Protein AF-A0A7C8ISP7-F1 (afdb_monomer_lite)

Structure (mmCIF, N/CA/C/O backbone):
data_AF-A0A7C8ISP7-F1
#
_entry.id   AF-A0A7C8ISP7-F1
#
loop_
_atom_site.group_PDB
_atom_site.id
_atom_site.type_symbol
_atom_site.label_atom_id
_atom_site.label_alt_id
_atom_site.label_comp_id
_atom_site.label_asym_id
_atom_site.label_entity_id
_atom_site.label_seq_id
_atom_site.pdbx_PDB_ins_code
_atom_site.Cartn_x
_atom_site.Cartn_y
_atom_site.Cartn_z
_atom_site.occupancy
_atom_site.B_iso_or_equiv
_atom_site.auth_seq_id
_atom_site.auth_comp_id
_atom_site.auth_asym_id
_atom_site.auth_atom_id
_atom_site.pdbx_PDB_model_num
ATOM 1 N N . MET A 1 1 ? -30.463 -25.834 41.041 1.00 37.44 1 MET A N 1
ATOM 2 C CA . MET A 1 1 ? -30.006 -24.446 40.821 1.00 37.44 1 MET A CA 1
ATOM 3 C C . MET A 1 1 ? -28.923 -24.501 39.756 1.00 37.44 1 MET A C 1
ATOM 5 O O . MET A 1 1 ? -27.847 -24.995 40.052 1.00 37.44 1 MET A O 1
ATOM 9 N N . ASN A 1 2 ? -29.231 -24.112 38.517 1.00 37.12 2 ASN A N 1
ATOM 10 C CA . ASN A 1 2 ? -28.239 -24.025 37.442 1.00 37.12 2 ASN A CA 1
ATOM 11 C C . ASN A 1 2 ? -27.673 -22.607 37.447 1.00 37.12 2 ASN A C 1
ATOM 13 O O . ASN A 1 2 ? -28.411 -21.654 37.207 1.00 37.12 2 ASN A O 1
ATOM 17 N N . THR A 1 3 ? -26.386 -22.460 37.740 1.00 44.91 3 THR A N 1
ATOM 18 C CA . THR A 1 3 ? -25.668 -21.214 37.475 1.00 44.91 3 THR A CA 1
ATOM 19 C C . THR A 1 3 ? -25.408 -21.125 35.967 1.00 44.91 3 THR A C 1
ATOM 21 O O . THR A 1 3 ? -24.954 -22.104 35.371 1.00 44.91 3 THR A O 1
ATOM 24 N N . PRO A 1 4 ? -25.715 -20.001 35.299 1.00 45.38 4 PRO A N 1
ATOM 25 C CA . PRO A 1 4 ? -25.312 -19.832 33.912 1.00 45.38 4 PRO A CA 1
ATOM 26 C C . PRO A 1 4 ? -23.785 -19.698 33.852 1.00 45.38 4 PRO A C 1
ATOM 28 O O . PRO A 1 4 ? -23.201 -18.875 34.557 1.00 45.38 4 PRO A O 1
ATOM 31 N N . SER A 1 5 ? -23.137 -20.513 33.015 1.00 44.84 5 SER A N 1
ATOM 32 C CA . SER A 1 5 ? -21.724 -20.348 32.665 1.00 44.84 5 SER A CA 1
ATOM 33 C C . SER A 1 5 ? -21.491 -18.937 32.107 1.00 44.84 5 SER A C 1
ATOM 35 O O . SER A 1 5 ? -22.327 -18.457 31.332 1.00 44.84 5 SER A O 1
ATOM 37 N N . PRO A 1 6 ? -20.381 -18.262 32.459 1.00 44.62 6 PRO A N 1
ATOM 38 C CA . PRO A 1 6 ? -20.069 -16.960 31.892 1.00 44.62 6 PRO A CA 1
ATOM 39 C C . PRO A 1 6 ? -19.916 -17.126 30.380 1.00 44.62 6 PRO A C 1
ATOM 41 O O . PRO A 1 6 ? -19.050 -17.863 29.906 1.00 44.62 6 PRO A O 1
ATOM 44 N N . LYS A 1 7 ? -20.792 -16.470 29.610 1.00 41.41 7 LYS A N 1
ATOM 45 C CA . LYS A 1 7 ? -20.574 -16.307 28.175 1.00 41.41 7 LYS A CA 1
ATOM 46 C C . LYS A 1 7 ? -19.272 -15.529 28.046 1.00 41.41 7 LYS A C 1
ATOM 48 O O . LYS A 1 7 ? -19.203 -14.402 28.525 1.00 41.41 7 LYS A O 1
ATOM 53 N N . ALA A 1 8 ? -18.248 -16.142 27.460 1.00 41.53 8 ALA A N 1
ATOM 54 C CA . ALA A 1 8 ? -17.069 -15.413 27.032 1.00 41.53 8 ALA A CA 1
ATOM 55 C C . ALA A 1 8 ? -17.559 -14.305 26.095 1.00 41.53 8 ALA A C 1
ATOM 57 O O . ALA A 1 8 ? -18.023 -14.572 24.986 1.00 41.53 8 ALA A O 1
ATOM 58 N N . GLU A 1 9 ? -17.565 -13.075 26.594 1.00 41.84 9 GLU A N 1
ATOM 59 C CA . GLU A 1 9 ? -17.859 -11.892 25.810 1.00 41.84 9 GLU A CA 1
ATOM 60 C C . GLU A 1 9 ? -16.671 -11.737 24.861 1.00 41.84 9 GLU A C 1
ATOM 62 O O . GLU A 1 9 ? -15.600 -11.257 25.234 1.00 41.84 9 GLU A O 1
ATOM 67 N N . VAL A 1 10 ? -16.800 -12.293 23.654 1.00 49.78 10 VAL A N 1
ATOM 68 C CA . VAL A 1 10 ? -15.778 -12.165 22.619 1.00 49.78 10 VAL A CA 1
ATOM 69 C C . VAL A 1 10 ? -15.838 -10.723 22.130 1.00 49.78 10 VAL A C 1
ATOM 71 O O . VAL A 1 10 ? -16.494 -10.410 21.136 1.00 49.78 10 VAL A O 1
ATOM 74 N N . ASN A 1 11 ? -15.162 -9.836 22.858 1.00 48.41 11 ASN A N 1
ATOM 75 C CA . ASN A 1 11 ? -14.875 -8.473 22.435 1.00 48.41 11 ASN A CA 1
ATOM 76 C C . ASN A 1 11 ? -13.935 -8.550 21.234 1.00 48.41 11 ASN A C 1
ATOM 78 O O . ASN A 1 11 ? -12.714 -8.484 21.347 1.00 48.41 11 ASN A O 1
ATOM 82 N N . SER A 1 12 ? -14.534 -8.778 20.071 1.00 55.75 12 SER A N 1
ATOM 83 C CA . SER A 1 12 ? -13.832 -8.926 18.807 1.00 55.75 12 SER A CA 1
ATOM 84 C C . SER A 1 12 ? -13.167 -7.588 18.483 1.00 55.75 12 SER A C 1
ATOM 86 O O . SER A 1 12 ? -13.840 -6.559 18.408 1.00 55.75 12 SER A O 1
ATOM 88 N N . THR A 1 13 ? -11.843 -7.582 18.348 1.00 55.84 13 THR A N 1
ATOM 89 C CA . THR A 1 13 ? -11.055 -6.420 17.925 1.00 55.84 13 THR A CA 1
ATOM 90 C C . THR A 1 13 ? -10.719 -6.555 16.447 1.00 55.84 13 THR A C 1
ATOM 92 O O . THR A 1 13 ? -10.469 -7.652 15.949 1.00 55.84 13 THR A O 1
ATOM 95 N N . ALA A 1 14 ? -10.733 -5.445 15.715 1.00 62.66 14 ALA A N 1
ATOM 96 C CA . ALA A 1 14 ? -10.334 -5.444 14.311 1.00 62.66 14 ALA A CA 1
ATOM 97 C C . ALA A 1 14 ? -8.834 -5.128 14.187 1.00 62.66 14 ALA A C 1
ATOM 99 O O . ALA A 1 14 ? -8.313 -4.296 14.924 1.00 62.66 14 ALA A O 1
ATOM 100 N N . SER A 1 15 ? -8.124 -5.777 13.262 1.00 66.62 15 SER A N 1
ATOM 101 C CA . SER A 1 15 ? -6.686 -5.544 13.081 1.00 66.62 15 SER A CA 1
ATOM 102 C C . SER A 1 15 ? -6.397 -4.600 11.913 1.00 66.62 15 SER A C 1
ATOM 104 O O . SER A 1 15 ? -7.040 -4.683 10.864 1.00 66.62 15 SER A O 1
ATOM 106 N N . ILE A 1 16 ? -5.424 -3.706 12.099 1.00 73.06 16 ILE A N 1
ATOM 107 C CA . ILE A 1 16 ? -4.870 -2.828 11.063 1.00 73.06 16 ILE A CA 1
ATOM 108 C C . ILE A 1 16 ? -3.403 -3.221 10.852 1.00 73.06 16 ILE A C 1
ATOM 110 O O . ILE A 1 16 ? -2.608 -3.067 11.783 1.00 73.06 16 ILE A O 1
ATOM 114 N N . PRO A 1 17 ? -3.016 -3.757 9.682 1.00 71.25 17 PRO A N 1
ATOM 115 C CA . PRO A 1 17 ? -1.617 -4.053 9.400 1.00 71.25 17 PRO A CA 1
ATOM 116 C C . PRO A 1 17 ? -0.795 -2.759 9.371 1.00 71.25 17 PRO A C 1
ATOM 118 O O . PRO A 1 17 ? -1.121 -1.816 8.652 1.00 71.25 17 PRO A O 1
ATOM 121 N N . ALA A 1 18 ? 0.288 -2.729 10.148 1.00 82.62 18 ALA A N 1
ATOM 122 C CA . ALA A 1 18 ? 1.250 -1.623 10.181 1.00 82.62 18 ALA A CA 1
ATOM 123 C C . ALA A 1 18 ? 2.382 -1.798 9.148 1.00 82.62 18 ALA A C 1
ATOM 125 O O . ALA A 1 18 ? 3.506 -1.348 9.357 1.00 82.62 18 ALA A O 1
ATOM 126 N N . TYR A 1 19 ? 2.090 -2.482 8.042 1.00 84.62 19 TYR A N 1
ATOM 127 C CA . TYR A 1 19 ? 3.048 -2.836 7.003 1.00 84.62 19 TYR A CA 1
ATOM 128 C C . TYR A 1 19 ? 2.345 -2.971 5.646 1.00 84.62 19 TYR A C 1
ATOM 130 O O . TYR A 1 19 ? 1.117 -3.084 5.570 1.00 84.62 19 TYR A O 1
ATOM 138 N N . ALA A 1 20 ? 3.130 -2.969 4.574 1.00 92.00 20 ALA A N 1
ATOM 139 C CA . ALA A 1 20 ? 2.698 -3.293 3.226 1.00 92.00 20 ALA A CA 1
ATOM 140 C C . ALA A 1 20 ? 3.239 -4.648 2.778 1.00 92.00 20 ALA A C 1
ATOM 142 O O . ALA A 1 20 ? 4.326 -5.057 3.182 1.00 92.00 20 ALA A O 1
ATOM 143 N N . ARG A 1 21 ? 2.520 -5.305 1.868 1.00 92.62 21 ARG A N 1
ATOM 144 C CA . ARG A 1 21 ? 3.005 -6.499 1.166 1.00 92.62 21 ARG A CA 1
ATOM 145 C C . ARG A 1 21 ? 3.171 -6.197 -0.314 1.00 92.62 21 ARG A C 1
ATOM 147 O O . ARG A 1 21 ? 2.259 -5.647 -0.928 1.00 92.62 21 ARG A O 1
ATOM 154 N N 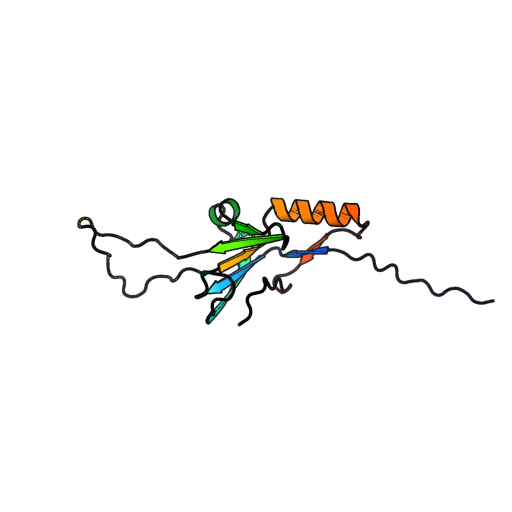. SER A 1 22 ? 4.319 -6.557 -0.874 1.00 93.06 22 SER A N 1
ATOM 155 C CA . SER A 1 22 ? 4.627 -6.410 -2.296 1.00 93.06 22 SER A CA 1
ATOM 156 C C . SER A 1 22 ? 4.609 -7.748 -3.029 1.00 93.06 22 SER A C 1
ATOM 158 O O . SER A 1 22 ? 4.881 -8.785 -2.426 1.00 93.06 22 SER A O 1
ATOM 160 N N . PHE A 1 23 ? 4.274 -7.710 -4.318 1.00 92.94 23 PHE A N 1
ATOM 161 C CA . PHE A 1 23 ? 4.124 -8.869 -5.196 1.00 92.94 23 PHE A CA 1
ATOM 162 C C . PHE A 1 23 ? 4.896 -8.612 -6.493 1.00 92.94 23 PHE A C 1
ATOM 164 O O . PHE A 1 23 ? 4.385 -8.017 -7.448 1.00 92.94 23 PHE A O 1
ATOM 171 N N . SER A 1 24 ? 6.156 -9.042 -6.519 1.00 91.44 24 SER A N 1
ATOM 172 C CA . SER A 1 24 ? 7.062 -8.757 -7.630 1.00 91.44 24 SER A CA 1
ATOM 173 C C . SER A 1 24 ? 6.627 -9.481 -8.901 1.00 91.44 24 SER A C 1
ATOM 175 O O . SER A 1 24 ? 6.390 -10.689 -8.907 1.00 91.44 24 SER A O 1
ATOM 177 N N . GLY A 1 25 ? 6.576 -8.737 -10.005 1.00 87.75 25 GLY A N 1
ATOM 178 C CA . GLY A 1 25 ? 6.163 -9.249 -11.314 1.00 87.75 25 GLY A CA 1
ATOM 179 C C . GLY A 1 25 ? 4.686 -9.045 -11.639 1.00 87.75 25 GLY A C 1
ATOM 180 O O . GLY A 1 25 ? 4.357 -9.005 -12.821 1.00 87.75 25 GLY A O 1
ATOM 181 N N . ALA A 1 26 ? 3.835 -8.823 -10.635 1.00 89.94 26 ALA A N 1
ATOM 182 C CA . ALA A 1 26 ? 2.438 -8.472 -10.849 1.00 89.94 26 ALA A CA 1
ATOM 183 C C . ALA A 1 26 ? 2.274 -6.949 -10.937 1.00 89.94 26 ALA A C 1
ATOM 185 O O . ALA A 1 26 ? 2.763 -6.206 -10.086 1.00 89.94 26 ALA A O 1
ATOM 186 N N . CYS A 1 27 ? 1.546 -6.483 -11.948 1.00 87.00 27 CYS A N 1
ATOM 187 C CA . CYS A 1 27 ? 1.144 -5.085 -12.121 1.00 87.00 27 CYS A CA 1
ATOM 188 C C . CYS A 1 27 ? -0.378 -4.914 -12.008 1.00 87.00 27 CYS A C 1
ATOM 190 O O . CYS A 1 27 ? -0.871 -3.788 -11.887 1.00 87.00 27 CYS A O 1
ATOM 192 N N . ARG A 1 28 ? -1.142 -6.013 -12.063 1.00 81.69 28 ARG A N 1
ATOM 193 C CA . ARG A 1 28 ? -2.606 -6.030 -11.947 1.00 81.69 28 ARG A CA 1
ATOM 194 C C . ARG A 1 28 ? -3.093 -7.192 -11.066 1.00 81.69 28 ARG A C 1
ATOM 196 O O . ARG A 1 28 ? -2.436 -8.227 -11.002 1.00 81.69 28 ARG A O 1
ATOM 203 N N . PRO A 1 29 ? -4.252 -7.050 -10.398 1.00 75.19 29 PRO A N 1
ATOM 204 C CA . PRO A 1 29 ? -4.876 -8.167 -9.695 1.00 75.19 29 PRO A CA 1
ATOM 205 C C . PRO A 1 29 ? -5.108 -9.359 -10.631 1.00 75.19 29 PRO A C 1
ATOM 207 O O . PRO A 1 29 ? -5.581 -9.172 -11.753 1.00 75.19 29 PRO A O 1
ATOM 210 N N . GLY A 1 30 ? -4.789 -10.563 -10.154 1.00 80.12 30 GLY A N 1
ATOM 211 C CA . GLY A 1 30 ? -4.902 -11.812 -10.917 1.00 80.12 30 GLY A CA 1
ATOM 212 C C . GLY A 1 30 ? -3.736 -12.098 -11.869 1.00 80.12 30 GLY A C 1
ATOM 213 O O . GLY A 1 30 ? -3.766 -13.110 -12.559 1.00 80.12 30 GLY A O 1
ATOM 214 N N . GLU A 1 31 ? -2.718 -11.234 -11.932 1.00 84.44 31 GLU A N 1
ATOM 215 C CA . GLU A 1 31 ? -1.468 -11.565 -12.623 1.00 84.44 31 GLU A CA 1
ATOM 216 C C . GLU A 1 31 ? -0.561 -12.428 -11.733 1.00 84.44 31 GLU A C 1
ATOM 218 O O . GLU A 1 31 ? -0.532 -12.230 -10.512 1.00 84.44 31 GLU A O 1
ATOM 223 N N . PRO A 1 32 ? 0.220 -13.350 -12.326 1.00 88.50 32 PRO A N 1
ATOM 224 C CA . PRO A 1 32 ? 1.198 -14.121 -11.578 1.00 88.50 32 PRO A CA 1
ATOM 225 C C . PRO A 1 32 ? 2.302 -13.212 -11.026 1.00 88.50 32 PRO A C 1
ATOM 227 O O . PRO A 1 32 ? 2.733 -12.250 -11.665 1.00 88.50 32 PRO A O 1
ATOM 230 N N . PHE A 1 33 ? 2.808 -13.570 -9.852 1.00 88.88 33 PHE A N 1
ATOM 231 C CA . PHE A 1 33 ? 3.985 -12.970 -9.229 1.00 88.88 33 PHE A CA 1
ATOM 232 C C . PHE A 1 33 ? 5.016 -14.064 -8.949 1.00 88.88 33 PHE A C 1
ATOM 234 O O . PHE A 1 33 ? 4.679 -15.244 -8.865 1.00 88.88 33 PHE A O 1
ATOM 241 N N . TYR A 1 34 ? 6.283 -13.680 -8.829 1.00 89.06 34 TYR A N 1
ATOM 242 C CA . TYR A 1 34 ? 7.378 -14.627 -8.588 1.00 89.06 34 TYR A CA 1
ATOM 243 C C . TYR A 1 34 ? 8.071 -14.424 -7.240 1.00 89.06 34 TYR A C 1
ATOM 245 O O . TYR A 1 34 ? 8.914 -15.236 -6.873 1.00 89.06 34 TYR A O 1
ATOM 253 N N . ASP A 1 35 ? 7.749 -13.345 -6.525 1.00 90.00 35 ASP A N 1
ATOM 254 C CA . ASP A 1 35 ? 8.314 -13.062 -5.208 1.00 90.00 35 ASP A CA 1
ATOM 255 C C . ASP A 1 35 ? 7.373 -12.177 -4.384 1.00 90.00 35 ASP A C 1
ATOM 257 O O . ASP A 1 35 ? 6.564 -11.427 -4.947 1.00 90.00 35 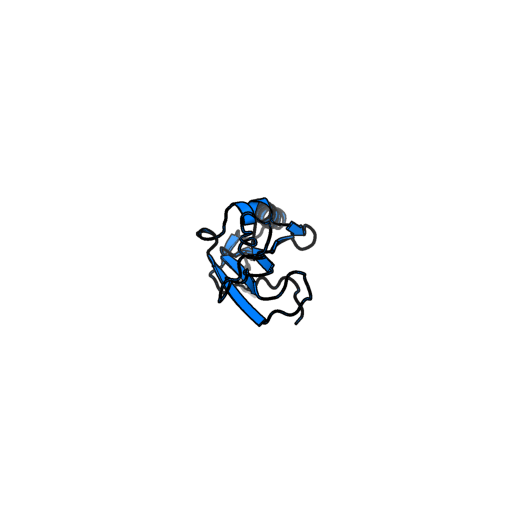ASP A O 1
ATOM 261 N N . THR A 1 36 ? 7.499 -12.247 -3.062 1.00 92.25 36 THR A N 1
ATOM 262 C CA . THR A 1 36 ? 6.747 -11.413 -2.122 1.00 92.25 36 THR A CA 1
ATOM 263 C C . THR A 1 36 ? 7.646 -10.863 -1.039 1.00 92.25 36 THR A C 1
ATOM 265 O O . THR A 1 36 ? 8.482 -11.584 -0.510 1.00 92.25 36 THR A O 1
ATOM 268 N N . ASP A 1 37 ? 7.389 -9.625 -0.646 1.00 92.31 37 ASP A N 1
ATOM 269 C CA . ASP A 1 37 ? 8.189 -8.921 0.354 1.00 92.31 37 ASP A CA 1
ATOM 270 C C . ASP A 1 37 ? 7.275 -8.129 1.287 1.00 92.31 37 ASP A C 1
ATOM 272 O O . ASP A 1 37 ? 6.183 -7.709 0.883 1.00 92.31 37 ASP A O 1
ATOM 276 N N . GLU A 1 38 ? 7.735 -7.872 2.505 1.00 93.06 38 GLU A N 1
ATOM 277 C CA . GLU A 1 38 ? 7.065 -6.989 3.461 1.00 93.06 38 GLU A CA 1
ATOM 278 C C . GLU A 1 38 ? 7.837 -5.675 3.596 1.00 93.06 38 GLU A C 1
ATOM 280 O O . GLU A 1 38 ? 9.061 -5.636 3.488 1.00 93.06 38 GLU A O 1
ATOM 285 N N . ILE A 1 39 ? 7.106 -4.576 3.770 1.00 92.25 39 ILE A N 1
ATOM 286 C CA . ILE A 1 39 ? 7.666 -3.231 3.911 1.00 92.25 39 ILE A CA 1
ATOM 287 C C . ILE A 1 39 ? 7.013 -2.604 5.131 1.00 92.25 39 ILE A C 1
ATOM 289 O O . ILE A 1 39 ? 5.784 -2.508 5.180 1.00 92.25 39 ILE A O 1
ATOM 293 N N . ASP A 1 40 ? 7.806 -2.159 6.099 1.00 89.88 40 ASP A N 1
ATOM 294 C CA . ASP A 1 40 ? 7.266 -1.428 7.237 1.00 89.88 40 ASP A CA 1
ATOM 295 C C . ASP A 1 40 ? 6.556 -0.159 6.762 1.00 89.88 40 ASP A C 1
ATOM 297 O O . ASP A 1 40 ? 6.989 0.515 5.826 1.00 89.88 40 ASP A O 1
ATOM 301 N N . TYR A 1 41 ? 5.450 0.199 7.415 1.00 87.06 41 TYR A N 1
ATOM 302 C CA . TYR A 1 41 ? 4.680 1.372 6.999 1.00 87.06 41 TYR A CA 1
ATOM 303 C C . TYR A 1 41 ? 5.510 2.666 7.054 1.00 87.06 41 TYR A C 1
ATOM 305 O O . TYR A 1 41 ? 5.323 3.555 6.226 1.00 87.06 41 TYR A O 1
ATOM 313 N N . SER A 1 42 ? 6.454 2.753 7.996 1.00 89.50 42 SER A N 1
ATOM 314 C CA . SER A 1 42 ? 7.395 3.874 8.131 1.00 89.50 42 SER A CA 1
ATOM 315 C C . SER A 1 42 ? 8.376 3.996 6.960 1.00 89.50 42 SER A C 1
ATOM 317 O O . SER A 1 42 ? 8.881 5.089 6.714 1.00 89.50 42 SER A O 1
ATOM 319 N N . ASP A 1 43 ? 8.613 2.902 6.232 1.00 92.56 43 ASP A N 1
ATOM 320 C CA . ASP A 1 43 ? 9.520 2.849 5.083 1.00 92.56 43 ASP A CA 1
ATOM 321 C C . ASP A 1 43 ? 8.788 3.059 3.748 1.00 92.56 43 ASP A C 1
ATOM 323 O O . ASP A 1 43 ? 9.418 3.136 2.688 1.00 92.56 43 ASP A O 1
ATOM 327 N N . LEU A 1 44 ? 7.453 3.168 3.766 1.00 91.12 44 LEU A N 1
ATOM 328 C CA . LEU A 1 44 ? 6.680 3.426 2.558 1.00 91.12 44 LEU A CA 1
ATOM 329 C C . LEU A 1 44 ? 6.928 4.846 2.038 1.00 91.12 44 LEU A C 1
ATOM 331 O O . LEU A 1 44 ? 6.750 5.824 2.772 1.00 91.12 44 LEU A O 1
ATOM 335 N N . PRO A 1 45 ? 7.235 5.004 0.738 1.00 93.12 45 PRO A N 1
ATOM 336 C CA . PRO A 1 45 ? 7.280 6.318 0.124 1.00 93.12 45 PRO A CA 1
ATOM 337 C C . PRO A 1 45 ? 5.939 7.039 0.274 1.00 93.12 45 PRO A C 1
ATOM 339 O O . PRO A 1 45 ? 4.881 6.510 -0.071 1.00 93.12 45 PRO A O 1
ATOM 342 N N . GLN A 1 46 ? 5.983 8.296 0.716 1.00 91.50 46 GLN A N 1
ATOM 343 C CA . GLN A 1 46 ? 4.773 9.101 0.893 1.00 91.50 46 GLN A CA 1
ATOM 344 C C . GLN A 1 46 ? 3.961 9.234 -0.408 1.00 91.50 46 GLN A C 1
ATOM 346 O O . GLN A 1 46 ? 2.730 9.289 -0.361 1.00 91.50 46 GLN A O 1
ATOM 351 N N . SER A 1 47 ? 4.633 9.252 -1.565 1.00 93.31 47 SER A N 1
ATOM 352 C CA . SER A 1 47 ? 3.983 9.274 -2.880 1.00 93.31 47 SER A CA 1
ATOM 353 C C . SER A 1 47 ? 3.130 8.031 -3.121 1.00 93.31 47 SER A C 1
ATOM 355 O O . SER A 1 47 ? 2.019 8.156 -3.627 1.00 93.31 47 SER A O 1
ATOM 357 N N . TRP A 1 48 ? 3.574 6.849 -2.683 1.00 94.25 48 TRP A N 1
ATOM 358 C CA . TRP A 1 48 ? 2.794 5.618 -2.827 1.00 94.25 48 TRP A CA 1
ATOM 359 C C . TRP A 1 48 ? 1.492 5.706 -2.038 1.00 94.25 48 TRP A C 1
ATOM 361 O O . TRP A 1 48 ? 0.444 5.323 -2.546 1.00 94.25 48 TRP A O 1
ATOM 371 N N . ILE A 1 49 ? 1.534 6.272 -0.826 1.00 91.50 49 ILE A N 1
ATOM 372 C CA . ILE A 1 49 ? 0.350 6.467 0.023 1.00 91.50 49 ILE A CA 1
ATOM 373 C C . ILE A 1 49 ? -0.640 7.447 -0.619 1.00 91.50 49 ILE A C 1
ATOM 375 O O . ILE A 1 49 ? -1.851 7.234 -0.557 1.00 91.50 49 ILE A O 1
ATOM 379 N N . GLN A 1 50 ? -0.138 8.523 -1.226 1.00 92.38 50 GLN A N 1
ATOM 380 C CA . GLN A 1 50 ? -0.966 9.555 -1.856 1.00 92.38 50 GLN A CA 1
ATOM 381 C C . GLN A 1 50 ? -1.600 9.086 -3.169 1.00 92.38 50 GLN A C 1
ATOM 383 O O . GLN A 1 50 ? -2.752 9.417 -3.447 1.00 92.38 50 GLN A O 1
ATOM 388 N N . GLU A 1 51 ? -0.861 8.313 -3.960 1.00 93.62 51 GLU A N 1
ATOM 389 C CA . GLU A 1 51 ? -1.273 7.828 -5.281 1.00 93.62 51 GLU A CA 1
ATOM 390 C C . GLU A 1 51 ? -1.936 6.444 -5.230 1.00 93.62 51 GLU A C 1
ATOM 392 O O . GLU A 1 51 ? -2.327 5.897 -6.264 1.00 93.62 51 GLU A O 1
ATOM 397 N N . ALA A 1 52 ? -2.075 5.865 -4.034 1.00 92.81 52 ALA A N 1
ATOM 398 C CA . ALA A 1 52 ? -2.688 4.564 -3.843 1.00 92.81 52 ALA A CA 1
ATOM 399 C C . ALA A 1 52 ? -4.096 4.528 -4.447 1.00 92.81 52 ALA A C 1
ATOM 401 O O . ALA A 1 52 ? -4.976 5.340 -4.136 1.00 92.81 52 ALA A O 1
ATOM 402 N N . ARG A 1 53 ? -4.345 3.516 -5.274 1.00 92.69 53 ARG A N 1
ATOM 403 C CA . ARG A 1 53 ? -5.687 3.210 -5.750 1.00 92.69 53 ARG A CA 1
ATOM 404 C C . ARG A 1 53 ? -6.460 2.546 -4.621 1.00 92.69 53 ARG A C 1
ATOM 406 O O . ARG A 1 53 ? -6.050 1.502 -4.126 1.00 92.69 53 ARG A O 1
ATOM 413 N N . ILE A 1 54 ? -7.599 3.129 -4.262 1.00 90.19 54 ILE A N 1
ATOM 414 C CA . ILE A 1 54 ? -8.499 2.595 -3.239 1.00 90.19 54 ILE A CA 1
ATOM 415 C C . ILE A 1 54 ? -9.635 1.830 -3.918 1.00 90.19 54 ILE A C 1
ATOM 417 O O . ILE A 1 54 ? -10.367 2.392 -4.736 1.00 90.19 54 ILE A O 1
ATOM 421 N N . ASP A 1 55 ? -9.818 0.572 -3.534 1.00 86.12 55 ASP A N 1
ATOM 422 C CA . ASP A 1 55 ? -11.043 -0.178 -3.772 1.00 86.12 55 ASP A CA 1
ATOM 423 C C . ASP A 1 55 ? -11.947 -0.071 -2.537 1.00 86.12 55 ASP A C 1
ATOM 425 O O . ASP A 1 55 ? -11.759 -0.744 -1.521 1.00 86.12 55 ASP A O 1
ATOM 429 N N . ALA A 1 56 ? -12.952 0.801 -2.625 1.00 81.75 56 ALA A N 1
ATOM 430 C CA . ALA A 1 56 ? -13.888 1.043 -1.532 1.00 81.75 56 ALA A CA 1
ATOM 431 C C . ALA A 1 56 ? -14.805 -0.157 -1.236 1.00 81.75 56 ALA A C 1
ATOM 433 O O . ALA A 1 56 ? -15.343 -0.233 -0.136 1.00 81.75 56 ALA A O 1
ATOM 434 N N . ARG A 1 57 ? -14.996 -1.082 -2.190 1.00 81.69 57 ARG A N 1
ATOM 435 C CA . ARG A 1 57 ? -15.825 -2.280 -1.974 1.00 81.69 57 ARG A CA 1
ATOM 436 C C . ARG A 1 57 ? -15.101 -3.287 -1.095 1.00 81.69 57 ARG A C 1
ATOM 438 O O . ARG A 1 57 ? -15.724 -3.911 -0.246 1.00 81.69 57 ARG A O 1
ATOM 445 N N . LEU A 1 58 ? -13.793 -3.417 -1.302 1.00 79.56 58 LEU A N 1
ATOM 446 C CA . LEU A 1 58 ? -12.934 -4.323 -0.541 1.00 79.56 58 LEU A CA 1
ATOM 447 C C . LEU A 1 58 ? -12.315 -3.659 0.695 1.00 79.56 58 LEU A C 1
ATOM 449 O O . LEU A 1 58 ? -11.699 -4.345 1.504 1.00 79.56 58 LEU A O 1
ATOM 453 N N . CYS A 1 59 ? -12.469 -2.338 0.842 1.00 81.50 59 CYS A N 1
ATOM 454 C CA . CYS A 1 59 ? -11.766 -1.538 1.846 1.00 81.50 59 CYS A CA 1
ATOM 455 C C . CYS A 1 59 ? -10.247 -1.809 1.817 1.00 81.50 59 CYS A C 1
ATOM 457 O O . CYS A 1 59 ? -9.609 -1.969 2.860 1.00 81.50 59 CYS A O 1
ATOM 459 N N . ALA A 1 60 ? -9.693 -1.877 0.602 1.00 84.75 60 ALA A N 1
ATOM 460 C CA . ALA A 1 60 ? -8.290 -2.176 0.335 1.00 84.75 60 ALA A CA 1
ATOM 461 C C . ALA A 1 60 ? -7.668 -1.104 -0.569 1.00 84.75 60 ALA A C 1
ATOM 463 O O . ALA A 1 60 ? -8.353 -0.493 -1.393 1.00 84.75 60 ALA A O 1
ATOM 464 N N . ALA A 1 61 ? -6.365 -0.878 -0.422 1.00 91.38 61 ALA A N 1
ATOM 465 C CA . ALA A 1 61 ? -5.614 0.055 -1.244 1.00 91.38 61 ALA A CA 1
ATOM 466 C C . ALA A 1 61 ? -4.325 -0.586 -1.731 1.00 91.38 61 ALA A C 1
ATOM 468 O O . ALA A 1 61 ? -3.727 -1.437 -1.070 1.00 91.38 61 ALA A O 1
ATOM 469 N N . SER A 1 62 ? -3.919 -0.158 -2.917 1.00 92.94 62 SER A N 1
ATOM 470 C CA . SER A 1 62 ? -2.726 -0.668 -3.567 1.00 92.94 62 SER A CA 1
ATOM 471 C C . SER A 1 62 ? -2.040 0.402 -4.399 1.00 92.94 62 SER A C 1
ATOM 473 O O . SER A 1 62 ? -2.708 1.242 -5.007 1.00 92.94 62 SER A O 1
ATOM 475 N N . TYR A 1 63 ? -0.725 0.305 -4.506 1.00 94.25 63 TYR A N 1
ATOM 476 C CA . TYR A 1 63 ? 0.106 1.060 -5.437 1.00 94.25 63 TYR A CA 1
ATOM 477 C C . TYR A 1 63 ? 0.841 0.091 -6.372 1.00 94.25 63 TYR A C 1
ATOM 479 O O . TYR A 1 63 ? 1.048 -1.062 -6.005 1.00 94.25 63 TYR A O 1
ATOM 487 N N . VAL A 1 64 ? 1.226 0.530 -7.573 1.00 94.56 64 VAL A N 1
ATOM 488 C CA . VAL A 1 64 ? 2.062 -0.277 -8.478 1.00 94.56 64 VAL A CA 1
ATOM 489 C C . VAL A 1 64 ? 3.412 0.400 -8.636 1.00 94.56 64 VAL A C 1
ATOM 491 O O . VAL A 1 64 ? 3.507 1.465 -9.244 1.00 94.56 64 VAL A O 1
ATOM 494 N N . ASP A 1 65 ? 4.455 -0.235 -8.112 1.00 93.31 65 ASP A N 1
ATOM 495 C CA . ASP A 1 65 ? 5.832 0.206 -8.277 1.00 93.31 65 ASP A CA 1
ATOM 496 C C . ASP A 1 65 ? 6.467 -0.443 -9.510 1.00 93.31 65 ASP A C 1
ATOM 498 O O . ASP A 1 65 ? 6.817 -1.627 -9.518 1.00 93.31 65 ASP A O 1
ATOM 502 N N . TYR A 1 66 ? 6.656 0.363 -10.553 1.00 89.75 66 TYR A N 1
ATOM 503 C CA . TYR A 1 66 ? 7.351 -0.037 -11.779 1.00 89.75 66 TYR A CA 1
ATOM 504 C C . TYR A 1 66 ? 8.881 0.061 -11.664 1.00 89.75 66 TYR A C 1
ATOM 506 O O . TYR A 1 66 ? 9.597 -0.338 -12.588 1.00 89.75 66 TYR A O 1
ATOM 514 N N . GLY A 1 67 ? 9.394 0.569 -10.541 1.00 87.69 67 GLY A N 1
ATOM 515 C CA . GLY A 1 67 ? 10.807 0.834 -10.334 1.00 87.69 67 GLY A CA 1
ATOM 516 C C . GLY A 1 67 ? 11.268 2.132 -11.006 1.00 87.69 67 GLY A C 1
ATOM 517 O O . GLY A 1 67 ? 10.465 2.927 -11.505 1.00 87.69 67 GLY A O 1
ATOM 518 N N . PRO A 1 68 ? 12.586 2.389 -11.026 1.00 82.38 68 PRO A N 1
ATOM 519 C CA . PRO A 1 68 ? 13.126 3.642 -11.527 1.00 82.38 68 PRO A CA 1
ATOM 520 C C . PRO A 1 68 ? 12.842 3.836 -13.021 1.00 82.38 68 PRO A C 1
ATOM 522 O O . PRO A 1 68 ? 13.067 2.949 -13.854 1.00 82.38 68 PRO 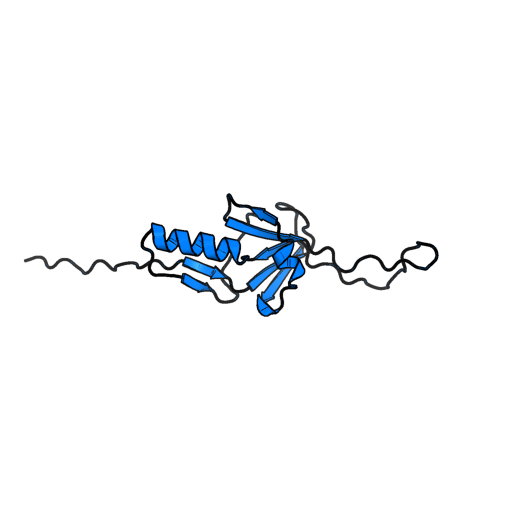A O 1
ATOM 525 N N . ALA A 1 69 ? 12.419 5.055 -13.364 1.00 79.50 69 ALA A N 1
ATOM 526 C CA . ALA A 1 69 ? 12.191 5.459 -14.742 1.00 79.50 69 ALA A CA 1
ATOM 527 C C . ALA A 1 69 ? 13.449 5.250 -15.608 1.00 79.50 69 ALA A C 1
ATOM 529 O O . ALA A 1 69 ? 14.586 5.342 -15.126 1.00 79.50 69 ALA A O 1
ATOM 530 N N . PRO A 1 70 ? 13.294 4.997 -16.918 1.00 76.62 70 PRO A N 1
ATOM 531 C CA . PRO A 1 70 ? 14.446 4.839 -17.776 1.00 76.62 70 PRO A CA 1
ATOM 532 C C . PRO A 1 70 ? 15.333 6.072 -17.849 1.00 76.62 70 PRO A C 1
ATOM 534 O O . PRO A 1 70 ? 14.919 7.116 -18.334 1.00 76.62 70 PRO A O 1
ATOM 537 N N . ILE A 1 71 ? 16.603 5.898 -17.470 1.00 80.12 71 ILE A N 1
ATOM 538 C CA . ILE A 1 71 ? 17.641 6.886 -17.760 1.00 80.12 71 ILE A CA 1
ATOM 539 C C . ILE A 1 71 ? 17.789 6.965 -19.282 1.00 80.12 71 ILE A C 1
ATOM 541 O O . ILE A 1 71 ? 18.251 6.017 -19.927 1.00 80.12 71 ILE A O 1
ATOM 545 N N . MET A 1 72 ? 17.371 8.092 -19.849 1.00 81.56 72 MET A N 1
ATOM 546 C CA . MET A 1 72 ? 17.580 8.444 -21.249 1.00 81.56 72 MET A CA 1
ATOM 547 C C . MET A 1 72 ? 18.910 9.192 -21.383 1.00 81.56 72 MET A C 1
ATOM 549 O O . MET A 1 72 ? 19.270 9.998 -20.526 1.00 81.56 72 MET A O 1
ATOM 553 N N . ASN A 1 73 ? 19.663 8.948 -22.453 1.00 82.50 73 ASN A N 1
ATOM 554 C CA . ASN A 1 73 ? 20.789 9.811 -22.806 1.00 82.50 73 ASN A CA 1
ATOM 555 C C . ASN A 1 73 ? 20.295 11.102 -23.494 1.00 82.50 73 ASN A C 1
ATOM 557 O O . ASN A 1 73 ? 19.136 11.199 -23.890 1.00 82.50 73 ASN A O 1
ATOM 561 N N . LYS A 1 74 ? 21.188 12.083 -23.703 1.00 84.19 74 LYS A N 1
ATOM 562 C CA . LYS A 1 74 ? 20.871 13.365 -24.380 1.00 84.19 74 LYS A CA 1
ATOM 563 C C . LYS A 1 74 ? 20.307 13.212 -25.808 1.00 84.19 74 LYS A C 1
ATOM 565 O O . LYS A 1 74 ? 19.832 14.184 -26.375 1.00 84.19 74 LYS A O 1
ATOM 570 N N . LYS A 1 75 ? 20.374 12.010 -26.392 1.00 85.62 75 LYS A N 1
ATOM 571 C CA . LYS A 1 75 ? 19.825 11.654 -27.710 1.00 85.62 75 LYS A CA 1
ATOM 572 C C . LYS A 1 75 ? 18.513 10.852 -27.607 1.00 85.62 75 LYS A C 1
ATOM 574 O O . LYS A 1 75 ? 18.104 10.245 -28.590 1.00 85.62 75 LYS A O 1
ATOM 579 N N . GLY A 1 76 ? 17.897 10.774 -26.424 1.00 80.69 76 GLY A N 1
ATOM 580 C CA . GLY A 1 76 ? 16.649 10.042 -26.182 1.00 80.69 76 GLY A CA 1
ATOM 581 C C . GLY A 1 76 ? 16.771 8.513 -26.202 1.00 80.69 76 GLY A C 1
ATOM 582 O O . GLY A 1 76 ? 15.760 7.822 -26.119 1.00 80.69 76 GLY A O 1
ATOM 583 N N . LYS A 1 77 ? 17.982 7.945 -26.301 1.00 78.06 77 LYS A N 1
ATOM 584 C CA . LYS A 1 77 ? 18.173 6.487 -26.238 1.00 78.06 77 LYS A CA 1
ATOM 585 C C . LYS A 1 77 ? 18.279 6.029 -24.786 1.00 78.06 77 LYS A C 1
ATOM 587 O O . LYS A 1 77 ? 18.986 6.651 -23.989 1.00 78.06 77 LYS A O 1
ATOM 592 N N . LYS A 1 78 ? 17.626 4.910 -24.458 1.00 75.06 78 LYS A N 1
ATOM 593 C CA . LYS A 1 78 ? 17.752 4.254 -23.149 1.00 75.06 78 LYS A CA 1
ATOM 594 C C . LYS A 1 78 ? 19.227 3.947 -22.884 1.00 75.06 78 LYS A C 1
ATOM 596 O O . LYS A 1 78 ? 19.874 3.281 -23.687 1.00 75.06 78 LYS A O 1
ATOM 601 N N . LYS A 1 79 ? 19.755 4.425 -21.757 1.00 75.19 79 LYS A N 1
ATOM 602 C CA . LYS A 1 79 ? 21.058 3.984 -21.262 1.00 75.19 79 LYS A CA 1
ATOM 603 C C . LYS A 1 79 ? 20.900 2.546 -20.777 1.00 75.19 79 LYS A C 1
ATOM 605 O O . LYS A 1 79 ? 20.114 2.276 -19.860 1.00 75.19 79 LYS A O 1
ATOM 610 N N . GLU A 1 80 ? 21.613 1.643 -21.434 1.00 64.69 80 GLU A N 1
ATOM 611 C CA . GLU A 1 80 ? 21.695 0.239 -21.058 1.00 64.69 80 GLU A CA 1
ATOM 612 C C . GLU A 1 80 ? 22.452 0.147 -19.726 1.00 64.69 80 GLU A C 1
ATOM 614 O O . GLU A 1 80 ? 23.570 0.646 -19.587 1.00 64.69 80 GLU A O 1
ATOM 619 N N . MET A 1 81 ? 21.797 -0.400 -18.706 1.00 65.69 81 MET A N 1
ATOM 620 C CA . MET A 1 81 ? 22.409 -0.699 -17.412 1.00 65.69 81 MET A CA 1
ATOM 621 C C . MET A 1 81 ? 22.502 -2.215 -17.302 1.00 65.69 81 MET A C 1
ATOM 623 O O . MET A 1 81 ? 21.529 -2.897 -17.610 1.00 65.69 81 MET A O 1
ATOM 627 N N . ARG A 1 82 ? 23.658 -2.725 -16.850 1.00 68.44 82 ARG A N 1
ATOM 628 C CA . ARG A 1 82 ? 23.945 -4.169 -16.737 1.00 68.44 82 ARG A CA 1
ATOM 629 C C . ARG A 1 82 ? 22.894 -4.937 -15.923 1.00 68.44 82 ARG A C 1
ATOM 631 O O . ARG A 1 82 ? 22.616 -6.084 -16.235 1.00 68.44 82 ARG A O 1
ATOM 638 N N . ALA A 1 83 ? 22.293 -4.291 -14.928 1.00 65.50 83 ALA A N 1
ATOM 639 C CA . ALA A 1 83 ? 21.079 -4.734 -14.259 1.00 65.50 83 ALA A CA 1
ATOM 640 C C . ALA A 1 83 ? 20.332 -3.486 -13.777 1.00 65.50 83 ALA A C 1
ATOM 642 O O . ALA A 1 83 ? 20.946 -2.586 -13.201 1.00 65.50 83 ALA A O 1
ATOM 643 N N . ARG A 1 84 ? 19.028 -3.392 -14.049 1.00 64.06 84 ARG A N 1
ATOM 644 C CA . ARG A 1 84 ? 18.184 -2.350 -13.455 1.00 64.06 84 ARG A CA 1
ATOM 645 C C . ARG A 1 84 ? 17.490 -2.908 -12.221 1.00 64.06 84 ARG A C 1
ATOM 647 O O . ARG A 1 84 ? 17.044 -4.054 -12.286 1.00 64.06 84 ARG A O 1
ATOM 654 N N . PRO A 1 85 ? 17.343 -2.112 -11.149 1.00 68.69 85 PRO A N 1
ATOM 655 C CA . PRO A 1 85 ? 16.419 -2.463 -10.084 1.00 68.69 85 PRO A CA 1
ATOM 656 C C . PRO A 1 85 ? 15.038 -2.667 -10.710 1.00 68.69 85 PRO A C 1
ATOM 658 O O . PRO A 1 85 ? 14.547 -1.783 -11.417 1.00 68.69 85 PRO A O 1
ATOM 661 N N . LYS A 1 86 ? 14.453 -3.851 -10.524 1.00 81.00 86 LYS A N 1
ATOM 662 C CA . LYS A 1 86 ? 13.047 -4.078 -10.859 1.00 81.00 86 LYS A CA 1
ATOM 663 C C . LYS A 1 86 ? 12.198 -3.395 -9.787 1.00 81.00 86 LYS A C 1
ATOM 665 O O . LYS A 1 86 ? 12.616 -3.336 -8.633 1.00 81.00 86 LYS A O 1
ATOM 670 N N . GLY A 1 87 ? 11.046 -2.861 -10.180 1.00 88.81 87 GLY A N 1
ATOM 671 C CA . GLY A 1 87 ? 10.065 -2.374 -9.215 1.00 88.81 87 GLY A CA 1
ATOM 672 C C . GLY A 1 87 ? 9.508 -3.505 -8.355 1.00 88.81 87 GLY A C 1
ATOM 673 O O . GLY A 1 87 ? 9.609 -4.679 -8.722 1.00 88.81 87 GLY A O 1
ATOM 674 N N . LYS A 1 88 ? 8.900 -3.139 -7.228 1.00 92.50 88 LYS A N 1
ATOM 675 C CA . LYS A 1 88 ? 8.268 -4.077 -6.290 1.00 92.50 88 LYS A CA 1
ATOM 676 C C . LYS A 1 88 ? 6.926 -4.646 -6.779 1.00 92.50 88 LYS A C 1
ATOM 678 O O . LYS A 1 88 ? 6.348 -5.491 -6.103 1.00 92.50 88 LYS A O 1
ATOM 683 N N . GLY A 1 89 ? 6.439 -4.227 -7.952 1.00 92.88 89 GLY A N 1
ATOM 684 C CA . GLY A 1 89 ? 5.155 -4.672 -8.497 1.00 92.88 89 GLY A CA 1
ATOM 685 C C . GLY A 1 89 ? 3.981 -4.074 -7.725 1.00 92.88 89 GLY A C 1
ATOM 686 O O . GLY A 1 89 ? 4.048 -2.930 -7.273 1.00 92.88 89 GLY A O 1
ATOM 687 N N . ILE A 1 90 ? 2.889 -4.824 -7.579 1.00 94.00 90 ILE A N 1
ATOM 688 C CA . ILE A 1 90 ? 1.759 -4.401 -6.745 1.00 94.00 90 ILE A CA 1
ATOM 689 C C . ILE A 1 90 ? 2.182 -4.399 -5.280 1.00 94.00 90 ILE A C 1
ATOM 691 O O . ILE A 1 90 ? 2.712 -5.383 -4.776 1.00 94.00 90 ILE A O 1
ATOM 695 N N . VAL A 1 91 ? 1.870 -3.312 -4.584 1.00 93.88 91 VAL A N 1
ATOM 696 C CA . VAL A 1 91 ? 2.091 -3.132 -3.152 1.00 93.88 91 VAL A CA 1
ATOM 697 C C . VAL A 1 91 ? 0.751 -2.837 -2.487 1.00 93.88 91 VAL A C 1
ATOM 699 O O . VAL A 1 91 ? 0.096 -1.856 -2.826 1.00 93.88 91 VAL A O 1
ATOM 702 N N . SER A 1 92 ? 0.332 -3.695 -1.559 1.00 92.56 92 SER A N 1
ATOM 703 C CA . SER A 1 92 ? -0.935 -3.625 -0.823 1.00 92.56 92 SER A CA 1
ATOM 704 C C . SER A 1 92 ? -0.715 -3.123 0.597 1.00 92.56 92 SER A C 1
ATOM 706 O O . SER A 1 92 ? 0.136 -3.671 1.298 1.00 92.56 92 SER A O 1
ATOM 708 N N . PHE A 1 93 ? -1.499 -2.140 1.043 1.00 92.00 93 PHE A N 1
ATOM 709 C CA . PHE A 1 93 ? -1.395 -1.559 2.386 1.00 92.00 93 PHE A CA 1
ATOM 710 C C . PHE A 1 93 ? -2.641 -0.755 2.775 1.00 92.00 93 PHE A C 1
ATOM 712 O O . PHE A 1 93 ? -3.480 -0.420 1.936 1.00 92.00 93 PHE A O 1
ATOM 719 N N . ASP A 1 94 ? -2.748 -0.407 4.058 1.00 89.38 94 ASP A N 1
ATOM 720 C CA . ASP A 1 94 ? -3.806 0.467 4.559 1.00 89.38 94 ASP A CA 1
ATOM 721 C C . ASP A 1 94 ? -3.429 1.947 4.444 1.00 89.38 94 ASP A C 1
ATOM 723 O O . ASP A 1 94 ? -2.420 2.377 4.980 1.00 89.38 94 ASP A O 1
ATOM 727 N N . VAL A 1 95 ? -4.272 2.771 3.815 1.00 87.62 95 VAL A N 1
ATOM 728 C CA . VAL A 1 95 ? -4.106 4.237 3.831 1.00 87.62 95 VAL A CA 1
ATOM 729 C C . VAL A 1 95 ? -4.903 4.873 4.974 1.00 87.62 95 VAL A C 1
ATOM 731 O O . VAL A 1 95 ? -5.937 4.323 5.371 1.00 87.62 95 VAL A O 1
ATOM 734 N N . PRO A 1 96 ? -4.542 6.083 5.457 1.00 85.06 96 PRO A N 1
ATOM 735 C CA . PRO A 1 96 ? -5.233 6.725 6.581 1.00 85.06 96 PRO A CA 1
ATOM 736 C C . PRO A 1 96 ? -6.752 6.852 6.399 1.00 85.06 96 PRO A C 1
ATOM 738 O O . PRO A 1 96 ? -7.515 6.751 7.359 1.00 85.06 96 PRO A O 1
ATOM 741 N N . LYS A 1 97 ? -7.222 7.034 5.157 1.00 84.19 97 LYS A N 1
ATOM 742 C CA . LYS A 1 97 ? -8.657 7.061 4.841 1.00 84.19 97 LYS A CA 1
ATOM 743 C C . LY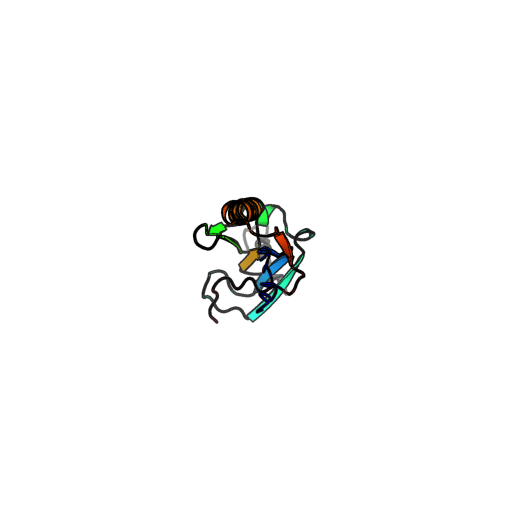S A 1 97 ? -9.349 5.726 5.151 1.00 84.19 97 LYS A C 1
ATOM 745 O O . LYS A 1 97 ? -10.452 5.742 5.688 1.00 84.19 97 LYS A O 1
ATOM 750 N N . MET A 1 98 ? -8.711 4.593 4.860 1.00 83.00 98 MET A N 1
ATOM 751 C CA . MET A 1 98 ? -9.261 3.263 5.144 1.00 83.00 98 MET A CA 1
ATOM 752 C C . MET A 1 98 ? -9.167 2.920 6.625 1.00 83.00 98 MET A C 1
ATOM 754 O O . MET A 1 98 ? -10.115 2.376 7.174 1.00 83.00 98 MET A O 1
ATOM 758 N N . VAL A 1 99 ? -8.093 3.330 7.304 1.00 82.00 99 VAL A N 1
ATOM 759 C CA . VAL A 1 99 ? -7.982 3.225 8.769 1.00 82.00 99 VAL A CA 1
ATOM 760 C C . VAL A 1 99 ? -9.158 3.919 9.462 1.00 82.00 99 VAL A C 1
ATOM 762 O O . VAL A 1 99 ? -9.742 3.361 10.385 1.00 82.00 99 VAL A O 1
ATOM 765 N N . ARG A 1 100 ? -9.577 5.100 8.980 1.00 82.25 100 ARG A N 1
ATOM 766 C CA . ARG A 1 100 ? -10.772 5.798 9.492 1.00 82.25 100 ARG A CA 1
ATOM 767 C C . ARG A 1 100 ? -12.070 5.049 9.191 1.00 82.25 100 ARG A C 1
ATOM 769 O O . ARG A 1 100 ? -12.925 4.957 10.062 1.00 82.25 100 ARG A O 1
ATOM 776 N N . GLN A 1 101 ? -12.219 4.502 7.984 1.00 80.56 101 GLN A N 1
ATOM 777 C CA . GLN A 1 101 ? -13.401 3.710 7.617 1.00 80.56 101 GLN A CA 1
ATOM 778 C C . GLN A 1 101 ? -13.518 2.436 8.445 1.00 80.56 101 GLN A C 1
ATOM 780 O O . GLN A 1 101 ? -14.614 2.103 8.895 1.00 80.56 101 GLN A O 1
ATOM 785 N N . LYS A 1 102 ? -12.384 1.770 8.688 1.00 78.56 102 LYS A N 1
ATOM 786 C CA . LYS A 1 102 ? -12.278 0.713 9.680 1.00 78.56 102 LYS A CA 1
ATOM 787 C C . LYS A 1 102 ? -12.752 1.308 11.000 1.00 78.56 102 LYS A C 1
ATOM 789 O O . LYS A 1 102 ? -13.827 0.918 11.413 1.00 78.56 102 LYS A O 1
ATOM 794 N N . ALA A 1 103 ? -12.108 2.330 11.568 1.00 77.62 103 ALA A N 1
ATOM 795 C CA . ALA A 1 103 ? -12.499 2.938 12.849 1.00 77.62 103 ALA A CA 1
ATOM 796 C C . ALA A 1 103 ? -14.010 3.171 13.048 1.00 77.62 103 ALA A C 1
ATOM 798 O O . ALA A 1 103 ? -14.574 2.818 14.088 1.00 77.62 103 ALA A O 1
ATOM 799 N N . GLU A 1 104 ? -14.682 3.712 12.035 1.00 80.62 104 GLU A N 1
ATOM 800 C CA . GLU A 1 104 ? -16.134 3.878 12.044 1.00 80.62 104 GLU A CA 1
ATOM 801 C C . GLU A 1 104 ? -16.905 2.555 12.108 1.00 80.62 104 GLU A C 1
ATOM 803 O O . GLU A 1 104 ? -17.928 2.485 12.783 1.00 80.62 104 GLU A O 1
ATOM 808 N N . HIS A 1 105 ? -16.437 1.512 11.428 1.00 76.69 105 HIS A N 1
ATOM 809 C CA . HIS A 1 105 ? -17.005 0.170 11.476 1.00 76.69 105 HIS A CA 1
ATOM 810 C C . HIS A 1 105 ? -16.984 -0.409 12.898 1.00 76.69 105 HIS A C 1
ATOM 812 O O . HIS A 1 105 ? -18.043 -0.770 13.403 1.00 76.69 105 HIS A O 1
ATOM 818 N N . VAL A 1 106 ? -15.841 -0.430 13.598 1.00 78.56 106 VAL A N 1
ATOM 819 C CA . VAL A 1 106 ? -15.798 -0.891 15.008 1.00 78.56 106 VAL A CA 1
ATOM 820 C C . VAL A 1 106 ? -16.761 -0.095 15.876 1.00 78.56 106 VAL A C 1
ATOM 822 O O . VAL A 1 106 ? -17.496 -0.691 16.660 1.00 78.56 106 VAL A O 1
ATOM 825 N N . LYS A 1 107 ? -16.818 1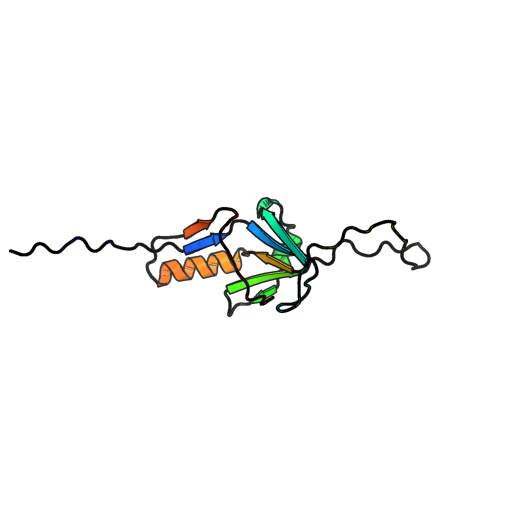.231 15.693 1.00 76.88 107 LYS A N 1
ATOM 826 C CA . LYS A 1 107 ? -17.744 2.083 16.445 1.00 76.88 107 LYS A CA 1
ATOM 827 C C . LYS A 1 107 ? -19.207 1.719 16.174 1.00 76.88 107 LYS A C 1
ATOM 829 O O . LYS A 1 107 ? -19.996 1.669 17.110 1.00 76.88 107 LYS A O 1
ATOM 834 N N . ARG A 1 108 ? -19.577 1.473 14.912 1.00 79.06 108 ARG A N 1
ATOM 835 C CA . ARG A 1 108 ? -20.954 1.120 14.516 1.00 79.06 108 ARG A CA 1
ATOM 836 C C . ARG A 1 108 ? -21.386 -0.247 15.040 1.00 79.06 108 ARG A C 1
ATOM 838 O O . ARG A 1 108 ? -22.553 -0.404 15.373 1.00 79.06 108 ARG A O 1
ATOM 845 N N . TYR A 1 109 ? -20.469 -1.208 15.108 1.00 79.19 109 TYR A N 1
ATOM 846 C CA . TYR A 1 109 ? -20.771 -2.588 15.500 1.00 79.19 109 TYR A CA 1
ATOM 847 C C . TYR A 1 109 ? -20.423 -2.912 16.961 1.00 79.19 109 TYR A C 1
ATOM 849 O O . TYR A 1 109 ? -20.535 -4.065 17.362 1.00 79.19 109 TYR A O 1
ATOM 857 N N . GLY A 1 110 ? -20.020 -1.918 17.764 1.00 74.44 110 GLY A N 1
ATOM 858 C CA . GLY A 1 110 ? -19.722 -2.112 19.188 1.00 74.44 110 GLY A CA 1
ATOM 859 C C . GLY A 1 110 ? -18.545 -3.057 19.445 1.00 74.44 110 GLY A C 1
ATOM 860 O O . GLY A 1 110 ? -18.515 -3.749 20.456 1.00 74.44 110 GLY A O 1
ATOM 861 N N . LEU A 1 111 ? -17.597 -3.120 18.509 1.00 73.81 111 LEU A N 1
ATOM 862 C CA . LEU A 1 111 ? -16.410 -3.961 18.623 1.00 73.81 111 LEU A CA 1
ATOM 863 C C . LEU A 1 111 ? -15.438 -3.382 19.667 1.00 73.81 111 LEU A C 1
ATOM 865 O O . LEU A 1 111 ? -15.409 -2.175 19.906 1.00 73.81 111 LEU A O 1
ATOM 869 N N . GLY A 1 112 ? -14.598 -4.235 20.261 1.00 69.50 112 GLY A N 1
ATOM 870 C CA . GLY A 1 112 ? -13.749 -3.882 21.410 1.00 69.50 112 GLY A CA 1
ATOM 871 C C . GLY A 1 112 ? -12.611 -2.888 21.125 1.00 69.50 112 GLY A C 1
ATOM 872 O O . GLY A 1 112 ? -11.875 -2.535 22.042 1.00 69.50 112 GLY A O 1
ATOM 873 N N . GLY A 1 113 ? -12.436 -2.451 19.872 1.00 66.69 113 GLY A N 1
ATOM 874 C CA . GLY A 1 113 ? -11.367 -1.544 19.435 1.00 66.69 113 GLY A CA 1
ATOM 875 C C . GLY A 1 113 ? -10.572 -2.067 18.233 1.00 66.69 113 GLY A C 1
ATOM 876 O O . GLY A 1 113 ? -10.993 -3.017 17.565 1.00 66.69 113 GLY A O 1
ATOM 877 N N . TYR A 1 114 ? -9.410 -1.451 17.971 1.00 63.72 114 TYR A N 1
ATOM 878 C CA . TYR A 1 114 ? -8.426 -1.939 16.996 1.00 63.72 114 TYR A CA 1
ATOM 879 C C . TYR A 1 114 ? -7.135 -2.381 17.657 1.00 63.72 114 TYR A C 1
ATOM 881 O O . TYR A 1 114 ? -6.681 -1.761 18.616 1.00 63.72 114 TYR A O 1
ATOM 889 N N . SER A 1 115 ? -6.505 -3.388 17.069 1.00 65.19 115 SER A N 1
ATOM 890 C CA . SER A 1 115 ? -5.101 -3.708 17.294 1.00 65.19 115 SER A CA 1
ATOM 891 C C . SER A 1 115 ? -4.305 -3.448 16.018 1.00 65.19 115 SER A C 1
ATOM 893 O O . SER A 1 115 ? -4.803 -3.621 14.906 1.00 65.19 115 SER A O 1
ATOM 895 N N . THR A 1 116 ? -3.051 -3.036 16.149 1.00 58.91 116 THR A N 1
ATOM 896 C CA . THR A 1 116 ? -2.116 -3.072 15.023 1.00 58.91 116 THR A CA 1
ATOM 897 C C . THR A 1 116 ? -1.521 -4.471 14.949 1.00 58.91 116 THR A C 1
ATOM 899 O O . THR A 1 116 ? -0.940 -4.942 15.928 1.00 58.91 116 THR A O 1
ATOM 902 N N . GLY A 1 117 ? -1.720 -5.166 13.831 1.00 55.41 117 GLY A N 1
ATOM 903 C CA . GLY A 1 117 ? -1.171 -6.507 13.644 1.00 55.41 117 GLY A CA 1
ATOM 904 C C . GLY A 1 117 ? 0.344 -6.450 13.410 1.00 55.41 117 GLY A C 1
ATOM 905 O O . GLY A 1 117 ? 0.797 -5.537 12.713 1.00 55.41 117 GLY A O 1
ATOM 906 N N . PRO A 1 118 ? 1.135 -7.396 13.953 1.00 48.75 118 PRO A N 1
ATOM 907 C CA . PRO A 1 118 ? 2.531 -7.551 13.555 1.00 48.75 118 PRO A CA 1
ATOM 908 C C . PRO A 1 118 ? 2.621 -7.951 12.072 1.00 48.75 118 PRO A C 1
ATOM 910 O O . PRO A 1 118 ? 1.626 -8.372 11.478 1.00 48.75 118 PRO A O 1
ATOM 913 N N . LEU A 1 119 ? 3.832 -7.877 11.512 1.00 46.19 119 LEU A N 1
ATOM 914 C CA . LEU A 1 119 ? 4.231 -8.199 10.126 1.00 46.19 119 LEU A CA 1
ATOM 915 C C . LEU A 1 119 ? 3.599 -9.477 9.505 1.00 46.19 119 LEU A C 1
ATOM 917 O O . LEU A 1 119 ? 3.488 -9.611 8.295 1.00 46.19 119 LEU A O 1
ATOM 921 N N . SER A 1 120 ? 3.034 -10.390 10.296 1.00 37.09 120 SER A N 1
ATOM 922 C CA . SER A 1 120 ? 2.468 -11.663 9.827 1.00 37.09 120 SER A CA 1
ATOM 923 C C . SER A 1 120 ? 0.936 -11.710 9.601 1.00 37.09 120 SER A C 1
ATOM 925 O O . SER A 1 120 ? 0.420 -12.775 9.255 1.00 37.09 120 SER A O 1
ATOM 927 N N . ALA A 1 121 ? 0.169 -10.623 9.737 1.00 37.47 121 ALA A N 1
ATOM 928 C CA . ALA A 1 121 ? -1.287 -10.674 9.517 1.00 37.47 121 ALA A CA 1
ATOM 929 C C . ALA A 1 121 ? -1.705 -10.505 8.035 1.00 37.47 121 ALA A C 1
ATOM 931 O O . ALA A 1 121 ? -1.940 -9.407 7.534 1.00 37.47 121 ALA A O 1
ATOM 932 N N . THR A 1 122 ? -1.844 -11.643 7.357 1.00 39.66 122 THR A N 1
ATOM 933 C CA . THR A 1 122 ? 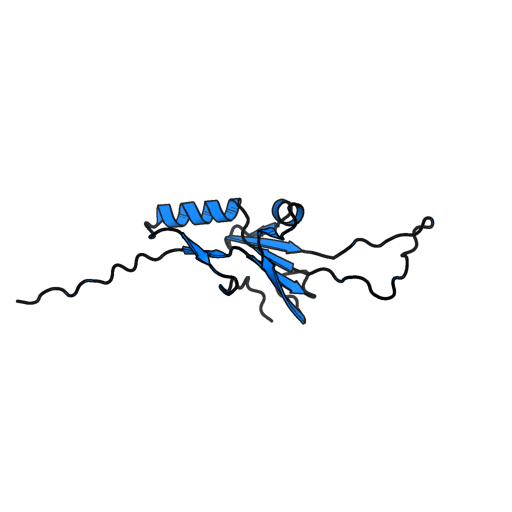-2.423 -11.877 6.026 1.00 39.66 122 THR A CA 1
ATOM 934 C C . THR A 1 122 ? -3.561 -10.910 5.629 1.00 39.66 122 THR A C 1
ATOM 936 O O . THR A 1 122 ? -4.733 -11.171 5.884 1.00 39.66 122 THR A O 1
ATOM 939 N N . SER A 1 123 ? -3.240 -9.828 4.910 1.00 40.09 123 SER A N 1
ATOM 940 C CA . SER A 1 123 ? -4.181 -9.174 3.987 1.00 40.09 123 SER A CA 1
ATOM 941 C C . SER A 1 123 ? -3.998 -9.794 2.606 1.00 40.09 123 SER A C 1
ATOM 943 O O . SER A 1 123 ? -3.201 -9.322 1.798 1.00 40.09 123 SER A O 1
ATOM 945 N N . VAL A 1 124 ? -4.702 -10.898 2.344 1.00 39.78 124 VAL A N 1
ATOM 946 C CA . VAL A 1 124 ? -4.851 -11.409 0.976 1.00 39.78 124 VAL A CA 1
ATOM 947 C C . VAL A 1 124 ? -5.859 -10.495 0.286 1.00 39.78 124 VAL A C 1
ATOM 949 O O . VAL A 1 124 ? -7.068 -10.689 0.387 1.00 39.78 124 VAL A O 1
ATOM 952 N N . ILE A 1 125 ? -5.369 -9.472 -0.418 1.00 39.91 125 ILE A N 1
ATOM 953 C CA . ILE A 1 125 ? -6.098 -9.010 -1.603 1.00 39.91 125 ILE A CA 1
ATOM 954 C C . ILE A 1 125 ? -6.192 -10.235 -2.509 1.00 39.91 125 ILE A C 1
ATOM 956 O O . ILE A 1 125 ? -5.188 -10.924 -2.657 1.00 39.91 125 ILE A O 1
ATOM 960 N N . GLY A 1 126 ? -7.378 -10.528 -3.051 1.00 38.12 126 GLY A N 1
ATOM 961 C CA . GLY A 1 126 ? -7.673 -11.678 -3.916 1.00 38.12 126 GLY A CA 1
ATOM 962 C C . GLY A 1 126 ? -6.841 -11.736 -5.204 1.00 38.12 126 GLY A C 1
ATOM 963 O O . GLY A 1 126 ? -7.370 -11.615 -6.303 1.00 38.12 126 GLY A O 1
ATOM 964 N N . LEU A 1 127 ? -5.535 -11.919 -5.059 1.00 37.91 127 LEU A N 1
ATOM 965 C CA . LEU A 1 127 ? -4.587 -12.384 -6.049 1.00 37.91 127 LEU A CA 1
ATOM 966 C C . LEU A 1 127 ? -4.651 -13.907 -5.960 1.00 37.91 127 LEU A C 1
ATOM 968 O O . LEU A 1 127 ? -3.980 -14.521 -5.134 1.00 37.91 127 LEU A O 1
ATOM 972 N N . GLN A 1 128 ? -5.551 -14.512 -6.734 1.00 30.38 128 GLN A N 1
ATOM 973 C CA . GLN A 1 128 ? -5.431 -15.942 -6.994 1.00 30.38 128 GLN A CA 1
ATOM 974 C C . GLN A 1 128 ? -4.183 -16.154 -7.858 1.00 30.38 128 GLN A C 1
ATOM 976 O O . GLN A 1 128 ? -3.977 -15.412 -8.820 1.00 30.38 128 GLN A O 1
ATOM 981 N N . ALA A 1 129 ? -3.350 -17.103 -7.428 1.00 39.19 129 ALA A N 1
ATOM 982 C CA . ALA A 1 129 ? -2.190 -17.607 -8.156 1.00 39.19 129 ALA A CA 1
ATOM 983 C C . ALA A 1 129 ? -2.607 -18.419 -9.389 1.00 39.19 129 ALA A C 1
ATOM 985 O O . ALA A 1 129 ? -3.717 -19.002 -9.355 1.00 39.19 129 ALA A O 1
#

Radius of gyration: 20.33 Å; chains: 1; bounding box: 54×38×68 Å

pLDDT: mean 75.26, std 18.34, range [30.38, 94.56]

Foldseek 3Di:
DDDDDDDPPCLDAAEFAQKKKFFDPAQDAQDHGDDMDIGGNVRDDPVQLVPWDADPVLLWTKGAFQADDFDADPVRHGDDDPDGDGTRGIMIHHHPVSVVVVVVVCVVVVHNYYDYDPRPDDPPPNRDD

Organism: NCBI:txid323545

Sequence (129 aa):
MNTPSPKAEVNSTASIPAYARSFSGACRPGEPFYDTDEIDYSDLPQSWIQEARIDARLCAASYVDYGPAPIMNKKGKKKEMRARPKGKGIVSFDVPKMVRQKAEHVKRYGLGGYSTGPLSATSVIGLQA

Secondary structure (DSSP, 8-state):
--PPPP-----PPEEEESEEEEEET-SSTT---SEEEEEEGGGS-HHHHHHPEEETTTTEEEEEE--SPP-B-TTSPBPP-SSPPPP-EEEEE--HHHHHHHHHHHHHHT---EEEEPTT-----S---